Protein AF-A0A166YRG1-F1 (afdb_monomer)

Radius of gyration: 14.67 Å; Cα contacts (8 Å, |Δi|>4): 111; chains: 1; bounding box: 32×24×40 Å

Foldseek 3Di:
DVVVVVVVVVVCVVVVVQVVQVVVLLVCLVDPVVVDPVVQSVQKDWAWDDKDFDQDDPVGPHIKIKTKTFIDHPNDGDGIDIDIGD

pLDDT: mean 88.77, std 8.13, range [64.38, 97.62]

Solvent-accessible surface area (backbone atoms only — not comparable to full-atom values): 5076 Å² total; per-residue (Å²): 109,68,68,59,54,52,53,49,55,48,49,43,59,78,67,40,46,66,63,51,37,55,50,50,49,55,54,45,54,74,33,87,85,35,90,56,61,72,84,55,47,76,59,49,41,78,42,86,70,48,78,43,85,39,70,58,55,98,91,36,91,52,64,33,39,40,37,36,26,38,30,28,46,94,91,38,81,78,51,73,46,79,36,78,49,117

Sequence (86 aa):
MEELLGSLSKFVIEHNIESRAHEGARQWAESEDFEIDNSITKKSEFNFSAHKLCFKDENRSIVYIETYLNIMLDDEETGYYCWVSS

Nearest PDB structures (foldseek):
  1zx2-assembly1_B  TM=5.282E-01  e=1.227E+00  Saccharomyces cerevisiae
  2qiy-assembly1_B  TM=4.486E-01  e=1.477E+00  Saccharomyces cerevisiae
  2qiy-assembly1_A  TM=4.525E-01  e=1.779E+00  Saccharomyces cerevisiae
  4pzg-assembly1_B  TM=3.443E-01  e=6.142E+00  Homo sapiens

Structure (mmCIF, N/CA/C/O backbone):
data_AF-A0A166YRG1-F1
#
_entry.id   AF-A0A166YRG1-F1
#
loop_
_atom_site.group_PDB
_atom_site.id
_atom_site.type_symbol
_atom_site.label_atom_id
_atom_site.label_alt_id
_atom_site.label_comp_id
_atom_site.label_asym_id
_atom_site.label_entity_id
_atom_site.label_seq_id
_atom_site.pdbx_PDB_ins_code
_atom_site.Cartn_x
_atom_site.Cartn_y
_atom_site.Cartn_z
_atom_site.occupancy
_atom_site.B_iso_or_equiv
_atom_site.auth_seq_id
_atom_site.auth_comp_id
_atom_site.auth_asym_id
_atom_site.auth_atom_id
_atom_site.pdbx_PDB_model_num
ATOM 1 N N . MET A 1 1 ? -13.249 10.595 19.850 1.00 73.94 1 MET A N 1
ATOM 2 C CA . MET A 1 1 ? -12.776 10.552 18.446 1.00 73.94 1 MET A CA 1
ATOM 3 C C . MET A 1 1 ? -11.259 10.642 18.393 1.00 73.94 1 MET A C 1
ATOM 5 O O . MET A 1 1 ? -10.656 9.746 17.829 1.00 73.94 1 MET A O 1
ATOM 9 N N . GLU A 1 2 ? -10.643 11.635 19.039 1.00 90.25 2 GLU A N 1
ATOM 10 C CA . GLU A 1 2 ? -9.175 11.767 19.119 1.00 90.25 2 GLU A CA 1
ATOM 11 C C . GLU A 1 2 ? -8.478 10.546 19.735 1.00 90.25 2 GLU A C 1
ATOM 13 O O . GLU A 1 2 ? -7.485 10.081 19.192 1.00 90.25 2 GLU A O 1
ATOM 18 N N . GLU A 1 3 ? -9.034 9.972 20.807 1.00 92.19 3 GLU A N 1
ATOM 19 C CA . GLU A 1 3 ? -8.488 8.761 21.438 1.00 92.19 3 GLU A CA 1
ATOM 20 C C . GLU A 1 3 ? -8.441 7.568 20.469 1.00 92.19 3 GLU A C 1
ATOM 22 O O . GLU A 1 3 ? -7.403 6.933 20.320 1.00 92.19 3 GLU A O 1
ATOM 27 N N . LEU A 1 4 ? -9.534 7.328 19.734 1.00 86.44 4 LEU A N 1
ATOM 28 C CA . LEU A 1 4 ? -9.612 6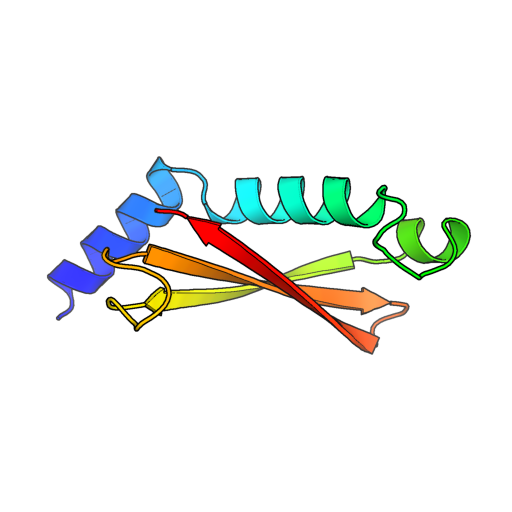.274 18.721 1.00 86.44 4 LEU A CA 1
ATOM 29 C C . LEU A 1 4 ? -8.590 6.493 17.599 1.00 86.44 4 LEU A C 1
ATOM 31 O O . LEU A 1 4 ? -7.891 5.559 17.217 1.00 86.44 4 LEU A O 1
ATOM 35 N N . LEU A 1 5 ? -8.488 7.723 17.084 1.00 86.69 5 LEU A N 1
ATOM 36 C CA . LEU A 1 5 ? -7.518 8.067 16.042 1.00 86.69 5 LEU A CA 1
ATOM 37 C C . LEU A 1 5 ? -6.078 7.880 16.541 1.00 86.69 5 LEU A C 1
ATOM 39 O O . LEU A 1 5 ? -5.256 7.315 15.827 1.00 86.69 5 LEU A O 1
ATOM 43 N N . GLY A 1 6 ? -5.787 8.275 17.782 1.00 91.38 6 GLY A N 1
ATOM 44 C CA . GLY A 1 6 ? -4.486 8.055 18.411 1.00 91.38 6 GLY A CA 1
ATOM 45 C C . GLY A 1 6 ? -4.143 6.571 18.556 1.00 91.38 6 GLY A C 1
ATOM 46 O O . GLY A 1 6 ? -3.029 6.164 18.224 1.00 91.38 6 GLY A O 1
ATOM 47 N N . SER A 1 7 ? -5.098 5.745 18.995 1.00 91.12 7 SER A N 1
ATOM 48 C CA . SER A 1 7 ? -4.914 4.291 19.083 1.00 91.12 7 SER A CA 1
ATOM 49 C C . SER A 1 7 ? -4.673 3.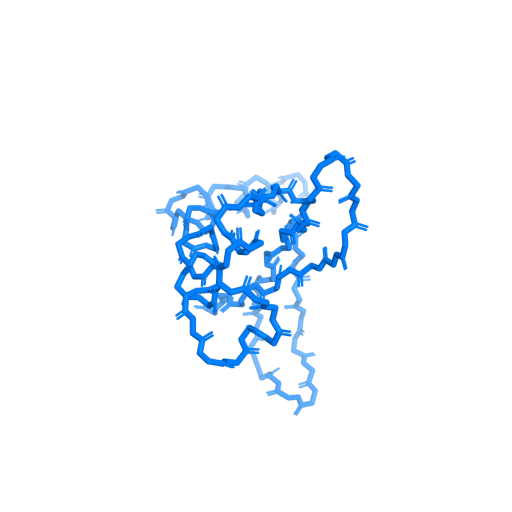649 17.717 1.00 91.12 7 SER A C 1
ATOM 51 O O . SER A 1 7 ? -3.807 2.785 17.605 1.00 91.12 7 SER A O 1
ATOM 53 N N . LEU A 1 8 ? -5.388 4.085 16.676 1.00 88.44 8 LEU A N 1
ATOM 54 C CA . LEU A 1 8 ? -5.205 3.581 15.311 1.00 88.44 8 LEU A CA 1
ATOM 55 C C . LEU A 1 8 ? -3.834 3.954 14.742 1.00 88.44 8 LEU A C 1
ATOM 57 O O . LEU A 1 8 ? -3.141 3.085 14.220 1.00 88.44 8 LEU A O 1
ATOM 61 N N . SER A 1 9 ? -3.405 5.209 14.894 1.00 89.50 9 SER A N 1
ATOM 62 C CA . SER A 1 9 ? -2.067 5.635 14.462 1.00 89.50 9 SER A CA 1
ATOM 63 C C . SER A 1 9 ? -0.973 4.841 15.169 1.00 89.50 9 SER A C 1
ATOM 65 O O . SER A 1 9 ? -0.017 4.395 14.538 1.00 89.50 9 SER A O 1
ATOM 67 N N . LYS A 1 10 ? -1.130 4.607 16.477 1.00 93.31 10 LYS A N 1
ATOM 68 C CA . LYS A 1 10 ? -0.199 3.780 17.244 1.00 93.31 10 LYS A C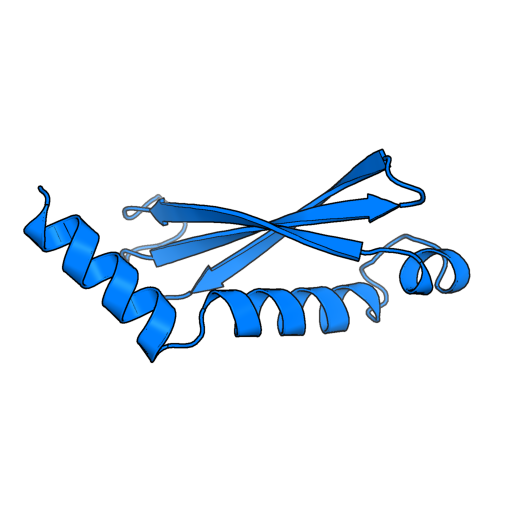A 1
ATOM 69 C C . LYS A 1 10 ? -0.162 2.342 16.721 1.00 93.31 10 LYS A C 1
ATOM 71 O O . LYS A 1 10 ? 0.925 1.823 16.500 1.00 93.31 10 LYS A O 1
ATOM 76 N N . PHE A 1 11 ? -1.320 1.738 16.463 1.00 91.69 11 PHE A N 1
ATOM 77 C CA . PHE A 1 11 ? -1.418 0.389 15.904 1.00 91.69 11 PHE A CA 1
ATOM 78 C C . PHE A 1 11 ? -0.711 0.270 14.545 1.00 91.69 11 PHE A C 1
ATOM 80 O O . PHE A 1 11 ? 0.084 -0.646 14.342 1.00 91.69 11 PHE A O 1
ATOM 87 N N . VAL A 1 12 ? -0.945 1.221 13.634 1.00 91.88 12 VAL A N 1
ATOM 88 C CA . VAL A 1 12 ? -0.292 1.272 12.312 1.00 91.88 12 VAL A CA 1
ATOM 89 C C . VAL A 1 12 ? 1.233 1.276 12.440 1.00 91.88 12 VAL A C 1
ATOM 91 O O . VAL A 1 12 ? 1.909 0.529 11.727 1.00 91.88 12 VAL A O 1
ATOM 94 N N . ILE A 1 13 ? 1.763 2.074 13.371 1.00 93.12 13 ILE A N 1
ATOM 95 C CA . ILE A 1 13 ? 3.202 2.185 13.632 1.00 93.12 13 ILE A CA 1
ATOM 96 C C . ILE A 1 13 ? 3.742 0.899 14.270 1.00 93.12 13 ILE A C 1
ATOM 98 O O . ILE A 1 13 ? 4.715 0.335 13.778 1.00 93.12 13 ILE A O 1
ATOM 102 N N . GLU A 1 14 ? 3.109 0.405 15.338 1.00 95.31 14 GLU A N 1
ATOM 103 C CA . GLU A 1 14 ? 3.562 -0.785 16.076 1.00 95.31 14 GLU A CA 1
ATOM 104 C C . GLU A 1 14 ? 3.606 -2.039 15.197 1.00 95.31 14 GLU A C 1
ATOM 106 O O . GLU A 1 14 ? 4.495 -2.878 15.347 1.00 95.31 14 GLU A O 1
ATOM 111 N N . HIS A 1 15 ? 2.682 -2.146 14.241 1.00 93.38 15 HIS A N 1
ATOM 112 C CA . HIS A 1 15 ? 2.609 -3.266 13.306 1.00 93.38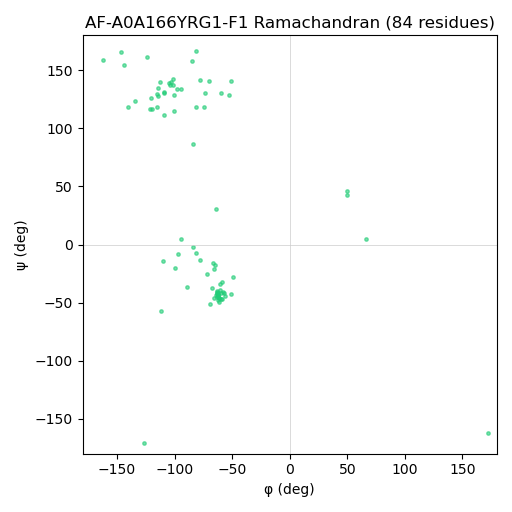 15 HIS A CA 1
ATOM 113 C C . HIS A 1 15 ? 3.321 -3.016 11.968 1.00 93.38 15 HIS A C 1
ATOM 115 O O . HIS A 1 15 ? 3.265 -3.881 11.088 1.00 93.38 15 HIS A O 1
ATOM 121 N N . ASN A 1 16 ? 4.013 -1.878 11.816 1.00 95.00 16 ASN A N 1
ATOM 122 C CA . ASN A 1 16 ? 4.750 -1.485 10.609 1.00 95.00 16 ASN A CA 1
ATOM 123 C C . ASN A 1 16 ? 3.914 -1.624 9.323 1.00 95.00 16 ASN A C 1
ATOM 125 O O . ASN A 1 16 ? 4.391 -2.141 8.310 1.00 95.00 16 ASN A O 1
ATOM 129 N N . ILE A 1 17 ? 2.642 -1.218 9.372 1.00 95.00 17 ILE A N 1
ATOM 130 C CA . ILE A 1 17 ? 1.668 -1.504 8.309 1.00 95.00 17 ILE A CA 1
ATOM 131 C C . ILE A 1 17 ? 2.078 -0.873 6.971 1.00 95.00 17 ILE A C 1
ATOM 133 O O . ILE A 1 17 ? 2.022 -1.544 5.942 1.00 95.00 17 ILE A O 1
ATOM 137 N N . GLU A 1 18 ? 2.538 0.378 6.980 1.00 95.56 18 GLU A N 1
ATOM 138 C CA . GLU A 1 18 ? 3.034 1.062 5.778 1.00 95.56 18 GLU A CA 1
ATOM 139 C C . GLU A 1 18 ? 4.247 0.338 5.173 1.00 95.56 18 GLU A C 1
ATOM 141 O O . GLU A 1 18 ? 4.241 -0.016 3.994 1.00 95.56 18 GLU A O 1
ATOM 146 N N . SER A 1 19 ? 5.251 0.008 5.991 1.00 95.69 19 SER A N 1
ATOM 147 C CA . SER A 1 19 ? 6.447 -0.719 5.541 1.00 95.69 19 SER A CA 1
ATOM 148 C C . SER A 1 19 ? 6.108 -2.071 4.911 1.00 95.69 19 SER A C 1
ATOM 150 O O . SER A 1 19 ? 6.683 -2.437 3.884 1.00 95.69 19 SER A O 1
ATOM 152 N N . ARG A 1 20 ? 5.151 -2.803 5.495 1.00 96.12 20 ARG A N 1
ATOM 153 C CA . ARG A 1 20 ? 4.667 -4.085 4.958 1.00 96.12 20 ARG A CA 1
ATOM 154 C C . ARG A 1 20 ? 3.925 -3.907 3.638 1.00 96.12 20 ARG A C 1
ATOM 156 O O . ARG A 1 20 ? 4.087 -4.734 2.745 1.00 96.12 20 ARG A O 1
ATOM 163 N N . ALA A 1 21 ? 3.153 -2.831 3.490 1.00 96.94 21 ALA A N 1
ATOM 164 C CA . ALA A 1 21 ? 2.521 -2.505 2.219 1.00 96.94 21 ALA A CA 1
ATOM 165 C C . ALA A 1 21 ? 3.574 -2.228 1.133 1.00 96.94 21 ALA A C 1
ATOM 167 O O . ALA A 1 21 ? 3.455 -2.775 0.042 1.00 96.94 21 ALA A O 1
ATOM 168 N N . HIS A 1 22 ? 4.637 -1.471 1.432 1.00 96.56 22 HIS A N 1
ATOM 169 C CA . HIS A 1 22 ? 5.730 -1.245 0.473 1.00 96.56 22 HIS A CA 1
ATOM 170 C C . HIS A 1 22 ? 6.470 -2.531 0.099 1.00 96.56 22 HIS A C 1
ATOM 172 O O . HIS A 1 22 ? 6.843 -2.714 -1.057 1.00 96.56 22 HIS A O 1
ATOM 178 N N . GLU A 1 23 ? 6.707 -3.425 1.060 1.00 95.12 23 GLU A N 1
ATOM 179 C CA . GLU A 1 23 ? 7.305 -4.730 0.775 1.00 95.12 23 GLU A CA 1
ATOM 180 C C . GLU A 1 23 ? 6.412 -5.569 -0.142 1.00 95.12 23 GLU A C 1
ATOM 182 O O . GLU A 1 23 ? 6.892 -6.068 -1.158 1.00 95.12 23 GLU A O 1
ATOM 187 N N . GLY A 1 24 ? 5.116 -5.655 0.167 1.00 94.38 24 GLY A N 1
ATOM 188 C CA . GLY A 1 24 ? 4.152 -6.359 -0.674 1.00 94.38 24 GLY A CA 1
ATOM 189 C C . GLY A 1 24 ? 4.049 -5.760 -2.077 1.00 94.38 24 GLY A C 1
ATOM 190 O O . GLY A 1 24 ? 4.005 -6.506 -3.046 1.00 94.38 24 GLY A O 1
ATOM 191 N N . ALA A 1 25 ? 4.094 -4.431 -2.204 1.00 93.75 25 ALA A N 1
ATOM 192 C CA . ALA A 1 25 ? 4.073 -3.763 -3.502 1.00 93.75 25 ALA A CA 1
ATOM 193 C C . ALA A 1 25 ? 5.301 -4.113 -4.347 1.00 93.75 25 ALA A C 1
ATOM 195 O O . ALA A 1 25 ? 5.155 -4.418 -5.524 1.00 93.75 25 ALA A O 1
ATOM 196 N N . ARG A 1 26 ? 6.499 -4.145 -3.743 1.00 91.56 26 ARG A N 1
ATOM 197 C CA . ARG A 1 26 ? 7.727 -4.579 -4.431 1.00 91.56 26 ARG A CA 1
ATOM 198 C C . ARG A 1 26 ? 7.651 -6.038 -4.876 1.00 91.56 26 ARG A C 1
ATOM 200 O O . ARG A 1 26 ? 7.984 -6.333 -6.014 1.00 91.56 26 ARG A O 1
ATOM 207 N N . GLN A 1 27 ? 7.178 -6.929 -4.004 1.00 91.12 27 GLN A N 1
ATOM 208 C CA . GLN A 1 27 ? 7.008 -8.347 -4.340 1.00 91.12 27 GLN A CA 1
ATOM 209 C C . GLN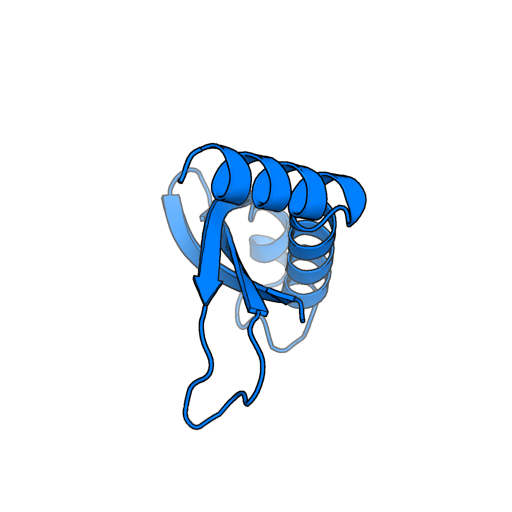 A 1 27 ? 5.981 -8.550 -5.457 1.00 91.12 27 GLN A C 1
ATOM 211 O O . GLN A 1 27 ? 6.203 -9.348 -6.361 1.00 91.12 27 GLN A O 1
ATOM 216 N N . TRP A 1 28 ? 4.867 -7.816 -5.409 1.00 90.25 28 TRP A N 1
ATOM 217 C CA . TRP A 1 28 ? 3.861 -7.843 -6.462 1.00 90.25 28 TRP A CA 1
ATOM 218 C C . TRP A 1 28 ? 4.423 -7.310 -7.779 1.00 90.25 28 TRP A C 1
ATOM 220 O O . TRP A 1 28 ? 4.239 -7.953 -8.802 1.00 90.25 28 TRP A O 1
ATOM 230 N N . ALA A 1 29 ? 5.180 -6.214 -7.753 1.00 88.19 29 ALA A N 1
ATOM 231 C CA . ALA A 1 29 ? 5.818 -5.642 -8.936 1.00 88.19 29 ALA A CA 1
ATOM 232 C C . ALA A 1 29 ? 6.782 -6.621 -9.632 1.00 88.19 29 ALA A C 1
ATOM 234 O O . ALA A 1 29 ? 6.926 -6.603 -10.849 1.00 88.19 29 ALA A O 1
ATOM 235 N N . GLU A 1 30 ? 7.434 -7.491 -8.860 1.00 85.44 30 GLU A N 1
ATOM 236 C CA . GLU A 1 30 ? 8.319 -8.550 -9.360 1.00 85.44 30 GLU A CA 1
ATOM 237 C C . GLU A 1 30 ? 7.568 -9.811 -9.831 1.00 85.44 30 GLU A C 1
ATOM 239 O O . GLU A 1 30 ? 8.192 -10.730 -10.367 1.00 85.44 30 GLU A O 1
ATOM 244 N N . SER A 1 31 ? 6.252 -9.884 -9.615 1.00 84.75 31 SER A N 1
ATOM 245 C CA . SER A 1 31 ? 5.423 -11.031 -9.992 1.00 84.75 31 SER A CA 1
ATOM 246 C C . SER A 1 31 ? 4.950 -10.956 -11.444 1.00 84.75 31 SER A C 1
ATOM 248 O O . SER A 1 31 ? 4.842 -9.881 -12.028 1.00 84.75 31 SER A O 1
ATOM 250 N N . GLU A 1 32 ? 4.604 -12.109 -12.019 1.00 78.38 32 GLU A N 1
ATOM 251 C CA . GLU A 1 32 ? 4.040 -12.196 -13.375 1.00 78.38 32 GLU A CA 1
ATOM 252 C C . GLU A 1 32 ? 2.657 -11.525 -13.495 1.00 78.38 32 GLU A C 1
ATOM 254 O O . GLU A 1 32 ? 2.236 -11.191 -14.599 1.00 78.38 32 GLU A O 1
ATOM 259 N N . ASP A 1 33 ? 1.981 -11.290 -12.363 1.00 77.12 33 ASP A N 1
ATOM 260 C CA . ASP A 1 33 ? 0.677 -10.620 -12.292 1.00 77.12 33 ASP A CA 1
ATOM 261 C C . ASP A 1 33 ? 0.789 -9.093 -12.438 1.00 77.12 33 ASP A C 1
ATOM 263 O O . ASP A 1 33 ? -0.213 -8.399 -12.628 1.00 77.12 33 ASP A O 1
ATOM 267 N N . PHE A 1 34 ? 1.999 -8.538 -12.326 1.00 74.94 34 PHE A N 1
ATOM 268 C CA . PHE A 1 34 ? 2.263 -7.141 -12.637 1.00 74.94 34 PHE A CA 1
ATOM 269 C C . PHE A 1 34 ? 2.486 -7.050 -14.146 1.00 74.94 34 PHE A C 1
ATOM 271 O O . PHE A 1 34 ? 3.609 -7.166 -14.622 1.00 74.94 34 PHE A O 1
ATOM 278 N N . GLU A 1 35 ? 1.393 -6.901 -14.904 1.00 67.25 35 GLU A N 1
ATOM 279 C CA . GLU A 1 35 ? 1.318 -6.897 -16.382 1.00 67.25 35 GLU A CA 1
ATOM 280 C C . GLU A 1 35 ? 2.064 -5.716 -17.065 1.00 67.25 35 GLU A C 1
ATOM 282 O O . GLU A 1 35 ? 1.674 -5.225 -18.125 1.00 67.25 35 GLU A O 1
ATOM 287 N N . ILE A 1 36 ? 3.145 -5.230 -16.457 1.00 69.62 36 ILE A N 1
ATOM 288 C CA . ILE A 1 36 ? 4.038 -4.181 -16.936 1.00 69.62 36 ILE A CA 1
ATOM 289 C C . ILE A 1 36 ? 5.401 -4.818 -17.228 1.00 69.62 36 ILE A C 1
ATOM 291 O O . ILE A 1 36 ? 5.887 -5.670 -16.489 1.00 69.62 36 ILE A O 1
ATOM 295 N N . ASP A 1 37 ? 6.039 -4.402 -18.324 1.00 70.69 37 ASP A N 1
ATOM 296 C CA . ASP A 1 37 ? 7.384 -4.863 -18.678 1.00 70.69 37 ASP A CA 1
ATOM 297 C C . ASP A 1 37 ? 8.354 -4.661 -17.496 1.00 70.69 37 ASP A C 1
ATOM 299 O O . ASP A 1 37 ? 8.492 -3.554 -16.975 1.00 70.69 37 ASP A O 1
ATOM 303 N N . ASN A 1 38 ? 9.077 -5.718 -17.113 1.00 65.50 38 ASN A N 1
ATOM 304 C CA . ASN A 1 38 ? 10.064 -5.723 -16.026 1.00 65.50 38 ASN A CA 1
ATOM 305 C C . ASN A 1 38 ? 11.084 -4.568 -16.084 1.00 65.50 38 ASN A C 1
ATOM 307 O O . ASN A 1 38 ? 11.640 -4.161 -15.059 1.00 65.50 38 ASN A O 1
ATOM 311 N N . SER A 1 39 ? 11.380 -4.047 -17.278 1.00 64.38 39 SER A N 1
ATOM 312 C CA . SER A 1 39 ? 12.263 -2.889 -17.469 1.00 64.38 39 SER A CA 1
ATOM 313 C C . SER A 1 39 ? 11.643 -1.557 -17.016 1.00 64.38 39 SER A C 1
ATOM 315 O O . SER A 1 39 ? 12.378 -0.641 -16.638 1.00 64.38 39 SER A O 1
ATOM 317 N N . ILE A 1 40 ? 10.312 -1.466 -17.006 1.00 71.12 40 ILE A N 1
ATOM 318 C CA . ILE A 1 40 ? 9.504 -0.333 -16.534 1.00 71.12 40 ILE A CA 1
ATOM 319 C C . ILE A 1 40 ? 9.200 -0.488 -15.038 1.00 71.12 40 ILE A C 1
ATOM 321 O O . ILE A 1 40 ? 9.278 0.489 -14.293 1.00 71.12 40 ILE A O 1
ATOM 325 N N . THR A 1 41 ? 8.982 -1.718 -14.565 1.0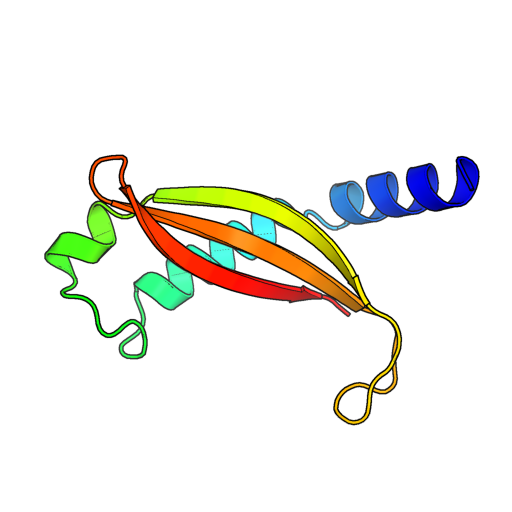0 70.81 41 THR A N 1
ATOM 326 C CA . THR A 1 41 ? 8.790 -2.044 -13.141 1.00 70.81 41 THR A CA 1
ATOM 327 C C . THR A 1 41 ? 9.894 -1.465 -12.256 1.00 70.81 41 THR A C 1
ATOM 329 O O . THR A 1 41 ? 9.624 -0.877 -11.214 1.00 70.81 41 THR A O 1
ATOM 332 N N . LYS A 1 42 ? 11.157 -1.550 -12.693 1.00 75.38 42 LYS A N 1
ATOM 333 C CA . LYS A 1 42 ? 12.309 -1.022 -11.934 1.00 75.38 42 LYS A CA 1
ATOM 334 C C . LYS A 1 42 ? 12.341 0.501 -11.801 1.00 75.38 42 LYS A C 1
ATOM 336 O O . LYS A 1 42 ? 13.115 1.008 -10.994 1.00 75.38 42 LYS A O 1
ATOM 341 N N . LYS A 1 43 ? 11.564 1.215 -12.614 1.00 83.62 43 LYS A N 1
ATOM 342 C CA . LYS A 1 43 ? 11.410 2.672 -12.553 1.00 83.62 43 LYS A CA 1
ATOM 343 C C . LYS A 1 43 ? 10.168 3.097 -11.778 1.00 83.62 43 LYS A C 1
ATOM 345 O O . LYS A 1 43 ? 9.980 4.287 -11.566 1.00 83.62 43 LYS A O 1
ATOM 350 N N . SER A 1 44 ? 9.316 2.143 -11.410 1.00 87.75 44 SER A N 1
ATOM 351 C CA . SER A 1 44 ? 8.100 2.440 -10.671 1.00 87.75 44 SER A CA 1
ATOM 352 C C . SER A 1 44 ? 8.448 2.791 -9.230 1.00 87.75 44 SER A C 1
ATOM 354 O O . SER A 1 44 ? 9.170 2.054 -8.553 1.00 87.75 44 SER A O 1
ATOM 356 N N . GLU A 1 45 ? 7.912 3.905 -8.754 1.00 92.94 45 GLU A N 1
ATOM 357 C CA . GLU A 1 45 ? 7.971 4.297 -7.352 1.00 92.94 45 GLU A CA 1
ATOM 358 C C . GLU A 1 45 ? 6.621 4.024 -6.695 1.00 92.94 45 GLU A C 1
ATOM 360 O O . GLU A 1 45 ? 5.564 4.254 -7.279 1.00 92.94 45 GLU A O 1
ATOM 365 N N . PHE A 1 46 ? 6.651 3.531 -5.460 1.00 94.50 46 PHE A N 1
ATOM 366 C CA . PHE A 1 46 ? 5.447 3.282 -4.676 1.00 94.50 46 PHE A CA 1
ATOM 367 C C . PHE A 1 46 ? 5.393 4.318 -3.568 1.00 94.50 46 PHE A C 1
ATOM 369 O O . PHE A 1 46 ? 6.215 4.260 -2.655 1.00 94.50 46 PHE A O 1
ATOM 376 N N . ASN A 1 47 ? 4.434 5.235 -3.640 1.00 96.56 47 ASN A N 1
ATOM 377 C CA . ASN A 1 47 ? 4.303 6.347 -2.705 1.00 96.56 47 ASN A CA 1
ATOM 378 C C . ASN A 1 47 ? 3.097 6.147 -1.798 1.00 96.56 47 ASN A C 1
ATOM 380 O O . ASN A 1 47 ? 1.994 5.879 -2.271 1.00 96.56 47 ASN A O 1
ATOM 384 N N . PHE A 1 48 ? 3.298 6.288 -0.489 1.00 96.50 48 PHE A N 1
ATOM 385 C CA . PHE A 1 48 ? 2.200 6.193 0.463 1.00 96.50 48 PHE A CA 1
ATOM 386 C C . PHE A 1 48 ? 1.134 7.257 0.185 1.00 96.50 48 PHE A C 1
ATOM 388 O O . PHE A 1 48 ? 1.438 8.442 0.048 1.00 96.50 48 PHE A O 1
ATOM 395 N N . SER A 1 49 ? -0.120 6.812 0.118 1.00 96.44 49 SER A N 1
ATOM 396 C CA . SER A 1 49 ? -1.276 7.659 -0.168 1.00 96.44 49 SER A CA 1
ATOM 397 C C . SER A 1 49 ? -2.182 7.776 1.055 1.00 96.44 49 SER A C 1
ATOM 399 O O . SER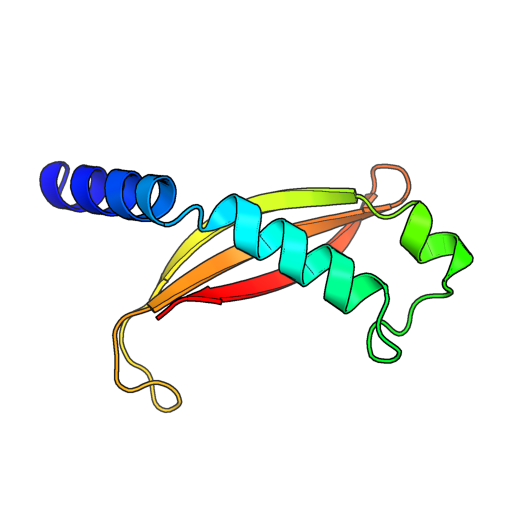 A 1 49 ? -2.424 8.877 1.553 1.00 96.44 49 SER A O 1
ATOM 401 N N . ALA A 1 50 ? -2.669 6.645 1.582 1.00 95.31 50 ALA A N 1
ATOM 402 C CA . ALA A 1 50 ? -3.576 6.655 2.727 1.00 95.31 50 ALA A CA 1
ATOM 403 C C . ALA A 1 50 ? -3.685 5.306 3.450 1.00 95.31 50 ALA A C 1
ATOM 405 O O . ALA A 1 50 ? -3.517 4.238 2.858 1.00 95.31 50 ALA A O 1
ATOM 406 N N . HIS A 1 51 ? -4.123 5.377 4.709 1.00 94.44 51 HIS A N 1
ATOM 407 C CA . HIS A 1 51 ? -4.762 4.267 5.411 1.00 94.44 51 HIS A CA 1
ATOM 408 C C . HIS A 1 51 ? -6.274 4.485 5.487 1.00 94.44 51 HIS A C 1
ATOM 410 O O . HIS A 1 51 ? -6.732 5.585 5.809 1.00 94.44 51 HIS A O 1
ATOM 416 N N . LYS A 1 52 ? -7.053 3.428 5.252 1.00 92.94 52 LYS A N 1
ATOM 417 C CA . LYS A 1 52 ? -8.507 3.419 5.454 1.00 92.94 52 LYS A CA 1
ATOM 418 C C . LYS A 1 52 ? -8.875 2.338 6.458 1.00 92.94 52 LYS A C 1
ATOM 420 O O . LYS A 1 52 ? -8.524 1.177 6.276 1.00 92.94 52 LYS A O 1
ATOM 425 N N . LEU A 1 53 ? -9.594 2.725 7.510 1.00 91.25 53 LEU A N 1
ATOM 426 C CA . LEU A 1 53 ? -10.231 1.773 8.413 1.00 91.25 53 LEU A CA 1
ATOM 427 C C . LEU A 1 53 ? -11.544 1.313 7.782 1.00 91.25 53 LEU A C 1
ATOM 429 O O . LEU A 1 53 ? -12.451 2.122 7.577 1.00 91.25 53 LEU A O 1
ATOM 433 N N . CYS A 1 54 ? -11.646 0.019 7.518 1.00 91.19 54 CYS A N 1
ATOM 434 C CA . CYS A 1 54 ? -12.809 -0.585 6.896 1.00 91.19 54 CYS A CA 1
ATOM 435 C C . CYS A 1 54 ? -13.569 -1.430 7.919 1.00 91.19 54 CYS A C 1
ATOM 437 O O . CYS A 1 54 ? -12.996 -2.245 8.648 1.00 91.19 54 CYS A O 1
ATOM 439 N N . PHE A 1 55 ? -14.882 -1.222 7.980 1.00 89.25 55 PHE A N 1
ATOM 440 C CA . PHE A 1 55 ? -15.781 -2.100 8.721 1.00 89.25 55 PHE A CA 1
ATOM 441 C C . PHE A 1 55 ? -16.122 -3.328 7.878 1.00 89.25 55 PHE A C 1
ATOM 443 O O . PHE A 1 55 ? -15.884 -3.344 6.674 1.00 89.25 55 PHE A O 1
ATOM 450 N N . LYS A 1 56 ? -16.697 -4.348 8.524 1.00 88.44 56 LYS A N 1
ATOM 451 C CA . LYS A 1 56 ? -17.117 -5.574 7.845 1.00 88.44 56 LYS A CA 1
ATOM 452 C C . LYS A 1 56 ? -17.981 -5.274 6.615 1.00 88.44 56 LYS A C 1
ATOM 454 O O . LYS A 1 56 ? -18.874 -4.425 6.674 1.00 88.44 56 LYS A O 1
ATOM 459 N N . ASP A 1 57 ? -17.758 -6.034 5.558 1.00 85.19 57 ASP A N 1
ATOM 460 C CA . ASP A 1 57 ? -18.591 -6.062 4.363 1.00 85.19 57 ASP A CA 1
ATOM 461 C C . ASP A 1 57 ? -19.016 -7.511 4.061 1.00 85.19 57 ASP A C 1
ATOM 463 O O . ASP A 1 57 ? -18.852 -8.412 4.890 1.00 85.19 57 ASP A O 1
ATOM 467 N N . GLU A 1 58 ? -19.622 -7.741 2.899 1.00 88.25 58 GLU A N 1
ATOM 468 C CA . GLU A 1 58 ? -20.040 -9.082 2.472 1.00 88.25 58 GLU A CA 1
ATOM 469 C C . GLU A 1 58 ? -18.866 -10.046 2.221 1.00 88.25 58 GLU A C 1
ATOM 471 O O . GLU A 1 58 ? -19.045 -11.261 2.291 1.00 88.25 58 GLU A O 1
ATOM 476 N N . ASN A 1 59 ? -17.664 -9.516 1.991 1.00 85.38 59 ASN A N 1
ATOM 477 C CA . ASN A 1 59 ? -16.457 -10.267 1.658 1.00 85.38 59 ASN A CA 1
ATOM 478 C C . ASN A 1 59 ? -15.535 -10.473 2.873 1.00 85.38 59 ASN A C 1
ATOM 480 O O . ASN A 1 59 ? -14.691 -11.372 2.864 1.00 85.38 59 ASN A O 1
ATOM 484 N N . ARG A 1 60 ? -15.669 -9.656 3.927 1.00 85.06 60 ARG A N 1
ATOM 485 C CA . ARG A 1 60 ? -14.810 -9.657 5.121 1.00 85.06 60 ARG A CA 1
ATOM 486 C C . ARG A 1 60 ? -15.626 -9.436 6.390 1.00 85.06 60 ARG A C 1
ATOM 488 O O . ARG A 1 60 ? -16.197 -8.376 6.619 1.00 85.06 60 ARG A O 1
ATOM 495 N N . SER A 1 61 ? -15.604 -10.423 7.285 1.00 87.56 61 SER A N 1
ATOM 496 C CA . SER A 1 61 ? -16.40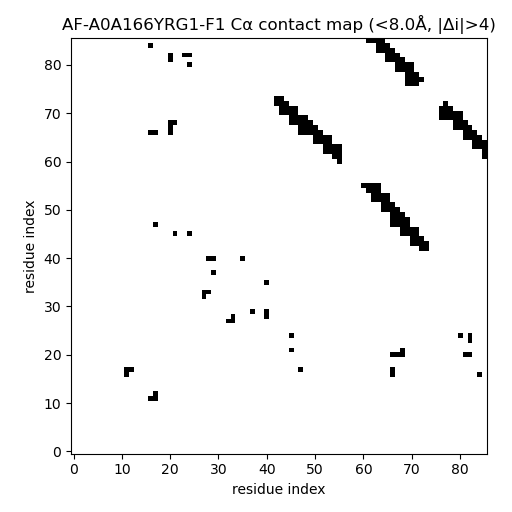9 -10.429 8.516 1.00 87.56 61 SER A CA 1
ATOM 497 C C . SER A 1 61 ? -15.804 -9.666 9.703 1.00 87.56 61 SER A C 1
ATOM 499 O O . SER A 1 61 ? -16.420 -9.621 10.769 1.00 87.56 61 SER A O 1
ATOM 501 N N . ILE A 1 62 ? -14.605 -9.102 9.556 1.00 89.12 62 ILE A N 1
ATOM 502 C CA . ILE A 1 62 ? -13.854 -8.412 10.618 1.00 89.12 62 ILE A CA 1
ATOM 503 C C . ILE A 1 62 ? -13.496 -6.989 10.191 1.00 89.12 62 ILE A C 1
ATOM 505 O O . ILE A 1 62 ? -13.547 -6.677 9.008 1.00 89.12 62 ILE A O 1
ATOM 509 N N . VAL A 1 63 ? -13.156 -6.127 11.153 1.00 89.75 63 VAL A N 1
ATOM 510 C CA . VAL A 1 63 ? -12.570 -4.806 10.873 1.00 89.75 63 VAL A CA 1
ATOM 511 C C . VAL A 1 63 ? -11.157 -5.005 10.336 1.00 89.75 63 VAL A C 1
ATOM 513 O O . VAL A 1 63 ? -10.440 -5.880 10.816 1.00 89.75 63 VAL A O 1
ATOM 516 N N . TYR A 1 64 ? -10.767 -4.204 9.354 1.00 91.25 64 TYR A N 1
ATOM 517 C CA . TYR A 1 64 ? -9.455 -4.295 8.723 1.00 91.25 64 TYR A CA 1
ATOM 518 C C . TYR A 1 64 ? -8.962 -2.911 8.295 1.00 91.25 64 TYR A C 1
ATOM 520 O O . TYR A 1 64 ? -9.726 -1.944 8.262 1.00 91.25 64 TYR A O 1
ATOM 528 N N . ILE A 1 65 ? -7.671 -2.811 7.989 1.00 92.69 65 ILE A N 1
ATOM 529 C CA . ILE A 1 65 ? -7.052 -1.589 7.466 1.00 92.69 65 ILE A CA 1
ATOM 530 C C . ILE A 1 65 ? -6.579 -1.859 6.044 1.00 92.69 65 ILE A C 1
ATOM 532 O O . ILE A 1 65 ? -5.843 -2.818 5.803 1.00 92.69 65 ILE A O 1
ATOM 536 N N . GLU A 1 66 ? -6.992 -0.997 5.123 1.00 95.06 66 GLU A N 1
ATOM 537 C CA . GLU A 1 66 ? -6.433 -0.917 3.778 1.00 95.06 66 GLU A CA 1
ATOM 538 C C . GLU A 1 66 ? -5.338 0.147 3.740 1.00 95.06 66 GLU A C 1
ATOM 540 O O . GLU A 1 66 ? -5.527 1.266 4.222 1.00 95.06 66 GLU A O 1
ATOM 545 N N . THR A 1 67 ? -4.207 -0.191 3.132 1.00 96.81 67 THR A N 1
ATOM 546 C CA . THR A 1 67 ? -3.084 0.716 2.895 1.00 96.81 67 THR A CA 1
ATOM 547 C C . THR A 1 67 ? -2.908 0.894 1.401 1.00 96.81 67 THR A C 1
ATOM 549 O O . THR A 1 67 ? -2.626 -0.072 0.692 1.00 96.81 67 THR A O 1
ATOM 552 N N . TYR A 1 68 ? -3.067 2.130 0.941 1.00 97.44 68 TYR A N 1
ATOM 553 C CA . TYR A 1 68 ? -2.967 2.496 -0.464 1.00 97.44 68 TYR A CA 1
ATOM 554 C C . TYR A 1 68 ? -1.610 3.122 -0.748 1.00 97.44 68 TYR A C 1
ATOM 556 O O . TYR A 1 68 ? -1.208 4.076 -0.074 1.00 97.44 68 TYR A O 1
ATOM 564 N N . LEU A 1 69 ? -0.945 2.602 -1.774 1.00 97.62 69 LEU A N 1
ATOM 565 C CA . LEU A 1 69 ? 0.249 3.187 -2.365 1.00 97.62 69 LEU A CA 1
ATOM 566 C C . LEU A 1 69 ? -0.071 3.591 -3.803 1.00 97.62 69 LEU A C 1
ATOM 568 O O . LEU A 1 69 ? -0.578 2.770 -4.566 1.00 97.62 69 LEU A O 1
ATOM 572 N N . ASN A 1 70 ? 0.236 4.826 -4.179 1.00 96.38 70 ASN A N 1
ATOM 573 C CA . ASN A 1 70 ? 0.181 5.255 -5.572 1.00 96.38 70 ASN A CA 1
ATOM 574 C C . ASN A 1 70 ? 1.425 4.736 -6.297 1.00 96.38 70 ASN A C 1
ATOM 576 O O . ASN A 1 70 ? 2.519 4.721 -5.726 1.00 96.38 70 ASN A O 1
ATOM 580 N N . ILE A 1 71 ? 1.250 4.311 -7.543 1.00 93.19 71 ILE A N 1
ATOM 581 C CA . ILE A 1 71 ? 2.328 3.835 -8.408 1.00 93.19 71 ILE A CA 1
ATOM 582 C C . ILE A 1 71 ? 2.689 4.979 -9.345 1.00 93.19 71 ILE A C 1
ATOM 584 O O . ILE A 1 71 ? 1.873 5.390 -10.175 1.00 93.19 71 ILE A O 1
ATOM 588 N N . MET A 1 72 ? 3.905 5.486 -9.203 1.00 93.44 72 MET A N 1
ATOM 589 C CA . MET A 1 72 ? 4.431 6.576 -10.013 1.00 93.44 72 MET A CA 1
ATOM 590 C C . MET A 1 72 ? 5.421 6.033 -11.038 1.00 93.44 72 MET A C 1
ATOM 592 O O . MET A 1 72 ? 6.253 5.190 -10.706 1.00 93.44 72 MET A O 1
ATOM 596 N N . LEU A 1 73 ? 5.363 6.542 -12.263 1.00 90.56 73 LEU A N 1
ATOM 597 C CA . LEU A 1 73 ? 6.349 6.291 -13.309 1.00 90.56 73 LEU A CA 1
ATOM 598 C C . LEU A 1 73 ? 6.694 7.624 -13.967 1.00 90.56 73 LEU A C 1
ATOM 600 O O . LEU A 1 73 ? 5.799 8.297 -14.464 1.00 90.56 73 LEU A O 1
ATOM 604 N N . ASP A 1 74 ? 7.976 7.993 -13.971 1.00 90.19 74 ASP A N 1
ATOM 605 C CA . ASP A 1 74 ? 8.450 9.262 -14.545 1.00 90.19 74 ASP A CA 1
ATOM 606 C C . ASP A 1 74 ? 7.629 10.481 -14.042 1.00 90.19 74 ASP A C 1
ATOM 608 O O . ASP A 1 74 ? 7.207 11.331 -14.822 1.00 90.19 74 ASP A O 1
ATOM 612 N N . ASP A 1 75 ? 7.385 10.537 -12.725 1.00 88.62 75 ASP A N 1
ATOM 613 C CA . ASP A 1 75 ? 6.570 11.541 -12.011 1.00 88.62 75 ASP A CA 1
ATOM 614 C C . AS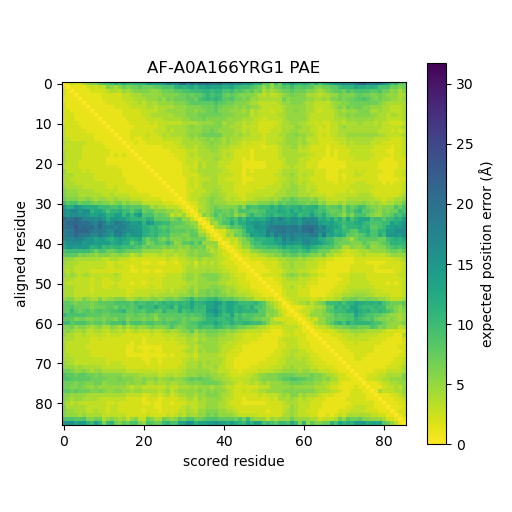P A 1 75 ? 5.055 11.548 -12.326 1.00 88.62 75 ASP A C 1
ATOM 616 O O . ASP A 1 75 ? 4.314 12.369 -11.776 1.00 88.62 75 ASP A O 1
ATOM 620 N N . GLU A 1 76 ? 4.553 10.612 -13.135 1.00 91.31 76 GLU A N 1
ATOM 621 C CA . GLU A 1 76 ? 3.123 10.462 -13.431 1.00 91.31 76 GLU A CA 1
ATOM 622 C C . GLU A 1 76 ? 2.485 9.316 -12.631 1.00 91.31 76 GLU A C 1
ATOM 624 O O . GLU A 1 76 ? 3.050 8.229 -12.502 1.00 91.31 76 GLU A O 1
ATOM 629 N N . GLU A 1 77 ? 1.283 9.541 -12.089 1.00 91.69 77 GLU A N 1
ATOM 630 C CA . GLU A 1 77 ? 0.511 8.489 -11.419 1.00 91.69 77 GLU A CA 1
ATOM 631 C C . GLU A 1 77 ? -0.089 7.546 -12.465 1.00 91.69 77 GLU A C 1
ATOM 633 O O . GLU A 1 77 ? -0.900 7.949 -13.300 1.00 91.69 77 GLU A O 1
ATOM 638 N N . THR A 1 78 ? 0.299 6.276 -12.404 1.00 89.81 78 THR A N 1
ATOM 639 C CA . THR A 1 78 ? -0.107 5.247 -13.376 1.00 89.81 78 THR A CA 1
ATOM 640 C C . THR A 1 78 ? -1.072 4.221 -12.793 1.00 89.81 78 THR A C 1
ATOM 642 O O . THR A 1 78 ? -1.726 3.490 -13.536 1.00 89.81 78 THR A O 1
ATOM 645 N N . GLY A 1 79 ? -1.203 4.174 -11.467 1.00 90.75 79 GLY A N 1
ATOM 646 C CA . GLY A 1 79 ? -2.105 3.256 -10.790 1.00 90.75 79 GLY A CA 1
ATOM 647 C C . GLY A 1 79 ? -1.933 3.266 -9.279 1.00 90.75 79 GLY A C 1
ATOM 648 O O . GLY A 1 79 ? -1.343 4.179 -8.701 1.00 90.75 79 GLY A O 1
ATOM 649 N N . TYR A 1 80 ? -2.447 2.222 -8.634 1.00 93.44 80 TYR A N 1
ATOM 650 C CA . TYR A 1 80 ? -2.348 2.053 -7.191 1.00 93.44 80 TYR A CA 1
ATOM 651 C C . TYR A 1 80 ? -2.171 0.584 -6.803 1.00 93.44 80 TYR A C 1
ATOM 653 O O . TYR A 1 80 ? -2.620 -0.327 -7.496 1.00 93.44 80 TYR A O 1
ATOM 661 N N . TYR A 1 81 ? -1.557 0.374 -5.646 1.00 93.69 81 TYR A N 1
ATOM 662 C CA . TYR A 1 81 ? -1.487 -0.896 -4.942 1.00 93.69 81 TYR A CA 1
ATOM 663 C C . TYR A 1 81 ? -2.251 -0.778 -3.621 1.00 93.69 81 TYR A C 1
ATOM 665 O O . TYR A 1 81 ? -2.102 0.206 -2.894 1.00 93.69 81 TYR A O 1
ATOM 673 N N . CYS A 1 82 ? -3.078 -1.777 -3.307 1.00 95.00 82 CYS A N 1
ATOM 674 C CA . CYS A 1 82 ? -3.840 -1.831 -2.062 1.00 95.00 82 CYS A CA 1
ATOM 675 C C . CYS A 1 82 ? -3.456 -3.080 -1.272 1.00 95.00 82 CYS A C 1
ATOM 677 O O . CYS A 1 82 ? -3.694 -4.206 -1.708 1.00 95.00 82 CYS A O 1
ATOM 679 N N . TRP A 1 83 ? -2.886 -2.871 -0.088 1.00 95.31 83 TRP A N 1
ATOM 680 C CA . TRP A 1 83 ? -2.598 -3.941 0.855 1.00 95.31 83 TRP A CA 1
ATOM 681 C C . TRP A 1 83 ? -3.635 -3.978 1.966 1.00 95.31 83 TRP A C 1
ATOM 683 O O . TRP A 1 83 ? -4.053 -2.930 2.456 1.00 95.31 83 TRP A O 1
ATOM 693 N N . VAL A 1 84 ? -4.009 -5.179 2.411 1.00 92.31 84 VAL A N 1
ATOM 694 C CA . VAL A 1 84 ? -5.030 -5.335 3.448 1.00 92.31 84 VAL A CA 1
ATOM 695 C C . VAL A 1 84 ? -4.498 -6.086 4.666 1.00 92.31 84 VAL A C 1
ATOM 697 O O . VAL A 1 84 ? -4.181 -7.271 4.572 1.00 92.31 84 VAL A O 1
ATOM 700 N N . SER A 1 85 ? -4.467 -5.411 5.820 1.00 86.44 85 SER A N 1
ATOM 701 C CA . SER A 1 85 ? -4.219 -6.019 7.139 1.00 86.44 85 SER A CA 1
ATOM 702 C C . SER A 1 85 ? -5.507 -6.291 7.891 1.00 86.44 85 SER A C 1
ATOM 704 O O . SER A 1 85 ? -6.334 -5.392 8.040 1.00 86.44 85 SER A O 1
ATOM 706 N N . SER A 1 86 ? -5.591 -7.488 8.460 1.00 70.81 86 SER A N 1
ATOM 707 C CA . SER A 1 86 ? -6.521 -7.879 9.522 1.00 70.81 86 SER A CA 1
ATOM 708 C C . SER A 1 86 ? -5.794 -8.100 10.837 1.00 70.81 86 SER A C 1
ATOM 710 O O . SER A 1 86 ? -4.703 -8.716 10.761 1.00 70.81 86 SER A O 1
#

Mean predicted aligned error: 4.8 Å

Organism: NCBI:txid1365250

Secondary structure (DSSP, 8-state):
-HHHHHHHHHHHHHTTHHHHHHHHHHHHHTSTTS-S-HHHHTT-EEEEEEEEEE---SS-SS-EEEEEEEEEETTEEEEEEEEEE-